Protein AF-A0A1V3XFV1-F1 (afdb_monomer_lite)

Foldseek 3Di:
DFFFFADDKDFLVVLLVLVCPDPVNVVVSVVSVVVSVVVVGGIHTDNDPSVCVVVCPDPVVQQVSVLVSVLVRVLVRVVVVCVVVVHALQQFQEWEWEADRHDDVVDSRVSNCVVSVYDPNHDYHYDYPVDPDPDDPPDDDDRIDTDTDGDDDDD

Sequence (155 aa):
MCGALPPHRYSQNQITDSFVGFPGLKEHEDIVRRLHAAARVNSRQFVLPLEQYPGLTDFGDANEIFIDKAVDLAVEALMGALHEAGLEPQDIDMIVTTTVTGVAVPALDARVAGRLGLRPTYAGCRCSAWGVWPARPEWPGYTTTCAVHPMTSPC

Structure (mmCIF, N/CA/C/O backbone):
data_AF-A0A1V3XFV1-F1
#
_entry.id   AF-A0A1V3XFV1-F1
#
loop_
_atom_site.group_PDB
_atom_site.id
_atom_site.type_symbol
_atom_site.label_atom_id
_atom_site.label_alt_id
_atom_site.label_comp_id
_atom_site.label_asym_id
_atom_site.label_entity_id
_atom_site.label_seq_id
_atom_site.pdbx_PDB_ins_code
_atom_site.Cartn_x
_atom_site.Cartn_y
_atom_site.Cartn_z
_atom_site.occupancy
_atom_site.B_iso_or_equiv
_atom_site.auth_seq_id
_atom_site.auth_comp_id
_atom_site.auth_asym_id
_atom_site.auth_atom_id
_atom_site.pdbx_PDB_model_num
ATOM 1 N N . MET A 1 1 ? -11.488 -13.300 8.426 1.00 52.81 1 MET A N 1
ATOM 2 C CA . MET A 1 1 ? -10.200 -12.579 8.276 1.00 52.81 1 MET A CA 1
ATOM 3 C C . MET A 1 1 ? -10.330 -11.764 7.009 1.00 52.81 1 MET A C 1
ATOM 5 O O . MET A 1 1 ? -10.212 -12.325 5.926 1.00 52.81 1 MET A O 1
ATOM 9 N N . CYS A 1 2 ? -10.632 -10.476 7.158 1.00 69.31 2 CYS A N 1
ATOM 10 C CA . CYS A 1 2 ? -10.856 -9.561 6.047 1.00 69.31 2 CYS A CA 1
ATOM 11 C C . CYS A 1 2 ? -9.567 -8.783 5.740 1.00 69.31 2 CYS A C 1
ATOM 13 O O . CYS A 1 2 ? -8.895 -8.316 6.660 1.00 69.31 2 CYS A O 1
ATOM 15 N N . GLY A 1 3 ? -9.202 -8.668 4.463 1.00 82.19 3 GLY A N 1
ATOM 16 C CA . GLY A 1 3 ? -8.062 -7.875 4.006 1.00 82.19 3 GLY A CA 1
ATOM 17 C C . GLY A 1 3 ? -8.468 -7.013 2.816 1.00 82.19 3 GLY A C 1
ATOM 18 O O . GLY A 1 3 ? -9.109 -7.514 1.895 1.00 82.19 3 GLY A O 1
ATOM 19 N N . ALA A 1 4 ? -8.092 -5.735 2.838 1.00 91.31 4 ALA A N 1
ATOM 20 C CA . ALA A 1 4 ? -8.323 -4.806 1.736 1.00 91.31 4 ALA A CA 1
ATOM 21 C C . ALA A 1 4 ? -7.116 -4.788 0.794 1.00 91.31 4 ALA A C 1
ATOM 23 O O . ALA A 1 4 ? -5.962 -4.818 1.234 1.00 91.31 4 ALA A O 1
ATOM 24 N N . LEU A 1 5 ? -7.380 -4.738 -0.510 1.00 91.06 5 LEU A N 1
ATOM 25 C CA . LEU A 1 5 ? -6.350 -4.640 -1.536 1.00 91.06 5 LEU A CA 1
ATOM 26 C C . LEU A 1 5 ? -6.529 -3.347 -2.336 1.00 91.06 5 LEU A C 1
ATOM 28 O O . LEU A 1 5 ? -7.660 -2.969 -2.631 1.00 91.06 5 LEU A O 1
ATOM 32 N N . PRO A 1 6 ? -5.426 -2.705 -2.752 1.00 91.50 6 PRO A N 1
ATOM 33 C CA . PRO A 1 6 ? -5.491 -1.587 -3.679 1.00 91.50 6 PRO A CA 1
ATOM 34 C C . PRO A 1 6 ? -6.213 -1.947 -4.992 1.00 91.50 6 PRO A C 1
ATOM 36 O O . PRO A 1 6 ? -6.164 -3.107 -5.414 1.00 91.50 6 PRO A O 1
ATOM 39 N N . PRO A 1 7 ? -6.824 -0.968 -5.680 1.00 91.88 7 PRO A N 1
ATOM 40 C CA . PRO A 1 7 ? -7.686 -1.235 -6.832 1.00 91.88 7 PRO A CA 1
ATOM 41 C C . PRO A 1 7 ? -6.926 -1.561 -8.129 1.00 91.88 7 PRO A C 1
ATOM 43 O O . PRO A 1 7 ? -7.495 -2.178 -9.032 1.00 91.88 7 PRO A O 1
ATOM 46 N N . HIS A 1 8 ? -5.661 -1.145 -8.267 1.00 94.88 8 HIS A N 1
ATOM 47 C CA . HIS A 1 8 ? -4.934 -1.275 -9.531 1.00 94.88 8 HIS A CA 1
ATOM 48 C C . HIS A 1 8 ? -4.183 -2.605 -9.628 1.00 94.88 8 HIS A C 1
ATOM 50 O O . HIS A 1 8 ? -3.061 -2.749 -9.134 1.00 94.88 8 HIS A O 1
ATOM 56 N N . ARG A 1 9 ? -4.795 -3.572 -10.319 1.00 96.06 9 ARG A N 1
ATOM 57 C CA . ARG A 1 9 ? -4.209 -4.894 -10.564 1.00 96.06 9 ARG A CA 1
ATOM 58 C C . ARG A 1 9 ? -3.477 -4.948 -11.896 1.00 96.06 9 ARG A C 1
ATOM 60 O O . ARG A 1 9 ? -4.093 -4.798 -12.948 1.00 96.06 9 ARG A O 1
ATOM 67 N N . TYR A 1 10 ? -2.201 -5.316 -11.858 1.00 96.31 10 TYR A N 1
ATOM 68 C CA . TYR A 1 10 ? -1.388 -5.531 -13.057 1.00 96.31 10 TYR A CA 1
ATOM 69 C C . TYR A 1 10 ? -0.790 -6.934 -13.067 1.00 96.31 10 TYR A C 1
ATOM 71 O O . TYR A 1 10 ? -0.446 -7.490 -12.019 1.00 96.31 10 TYR A O 1
ATOM 79 N N . SER A 1 11 ? -0.657 -7.524 -14.256 1.00 96.50 11 SER A N 1
ATOM 80 C CA . SER A 1 11 ? 0.088 -8.774 -14.422 1.00 96.50 11 SER A CA 1
ATOM 81 C C . SER A 1 11 ? 1.583 -8.548 -14.199 1.00 96.50 11 SER A C 1
ATOM 83 O O . SER A 1 11 ? 2.106 -7.458 -14.431 1.00 96.50 11 SER A O 1
ATOM 85 N N . GLN A 1 12 ? 2.299 -9.593 -13.786 1.00 96.25 12 GLN A N 1
ATOM 86 C CA . GLN A 1 12 ? 3.749 -9.513 -13.599 1.00 96.25 12 GLN A CA 1
ATOM 87 C C . GLN A 1 12 ? 4.481 -9.106 -14.886 1.00 96.25 12 GLN A C 1
ATOM 89 O O . GLN A 1 12 ? 5.473 -8.386 -14.802 1.00 96.25 12 GLN A O 1
ATOM 94 N N . ASN A 1 13 ? 3.972 -9.483 -16.064 1.00 94.19 13 ASN A N 1
ATOM 95 C CA . ASN A 1 13 ? 4.536 -9.069 -17.352 1.00 94.19 13 ASN A CA 1
ATOM 96 C C . ASN A 1 13 ? 4.397 -7.557 -17.569 1.00 94.19 13 ASN A C 1
ATOM 98 O O . ASN A 1 13 ? 5.408 -6.901 -17.783 1.00 94.19 13 ASN A O 1
ATOM 102 N N . GLN A 1 14 ? 3.197 -6.994 -17.381 1.00 94.75 14 GLN A N 1
ATOM 103 C CA . GLN A 1 14 ? 2.968 -5.543 -17.496 1.00 94.75 14 GLN A CA 1
ATOM 104 C C . GLN A 1 14 ? 3.867 -4.737 -16.550 1.00 94.75 14 GLN A C 1
ATOM 106 O O . GLN A 1 14 ? 4.451 -3.731 -16.943 1.00 94.75 14 GLN A O 1
ATOM 111 N N . ILE A 1 15 ? 4.017 -5.209 -15.309 1.00 94.69 15 ILE A N 1
ATOM 112 C CA . ILE A 1 15 ? 4.906 -4.581 -14.325 1.00 94.69 15 ILE A CA 1
ATOM 113 C C . ILE A 1 15 ? 6.355 -4.643 -14.812 1.00 94.69 15 ILE A C 1
ATOM 115 O O . ILE A 1 15 ? 7.070 -3.652 -14.738 1.00 94.69 15 ILE A O 1
ATOM 119 N N . THR A 1 16 ? 6.790 -5.800 -15.317 1.00 94.69 16 THR A N 1
ATOM 120 C CA . THR A 1 16 ? 8.157 -5.990 -15.815 1.00 94.69 16 THR A CA 1
ATOM 121 C C . THR A 1 16 ? 8.453 -5.071 -16.989 1.00 94.69 16 THR A C 1
ATOM 123 O O . THR A 1 16 ? 9.496 -4.432 -16.982 1.00 94.69 16 THR A O 1
ATOM 126 N N . ASP A 1 17 ? 7.529 -4.957 -17.942 1.00 93.56 17 ASP A N 1
ATOM 127 C CA . ASP A 1 17 ? 7.680 -4.097 -19.117 1.00 93.56 17 ASP A CA 1
ATOM 128 C C . ASP A 1 17 ? 7.817 -2.622 -18.724 1.00 93.56 17 ASP A C 1
ATOM 130 O O . ASP A 1 17 ? 8.692 -1.923 -19.232 1.00 93.56 17 ASP A O 1
ATOM 134 N N . SER A 1 18 ? 7.027 -2.162 -17.751 1.00 91.56 18 SER A N 1
ATOM 135 C CA . SER A 1 18 ? 7.197 -0.816 -17.198 1.00 91.56 18 SER A CA 1
ATOM 136 C C . SER A 1 18 ? 8.526 -0.657 -16.453 1.00 91.56 18 SER A C 1
ATOM 138 O O . SER A 1 18 ? 9.141 0.404 -16.527 1.00 91.56 18 SER A O 1
ATOM 140 N N . PHE A 1 19 ? 8.972 -1.684 -15.727 1.00 90.00 19 PHE A N 1
ATOM 141 C CA . PHE A 1 19 ? 10.155 -1.621 -14.868 1.00 90.00 19 PHE A CA 1
ATOM 142 C C . PHE A 1 19 ? 11.467 -1.603 -15.667 1.00 90.00 19 PHE A C 1
ATOM 144 O O . PHE A 1 19 ? 12.385 -0.862 -15.330 1.00 90.00 19 PHE A O 1
ATOM 151 N N . VAL A 1 20 ? 11.554 -2.357 -16.765 1.00 92.19 20 VAL A N 1
ATOM 152 C CA . VAL A 1 20 ? 12.742 -2.357 -17.645 1.00 92.19 20 VAL A CA 1
ATOM 153 C C . VAL A 1 20 ? 12.873 -1.068 -18.460 1.00 92.19 20 VAL A C 1
ATOM 155 O O . VAL A 1 20 ? 13.957 -0.746 -18.938 1.00 92.19 20 VAL A O 1
ATOM 158 N N . GLY A 1 21 ? 11.789 -0.293 -18.576 1.00 86.31 21 GLY A N 1
ATOM 159 C CA . GLY A 1 21 ? 11.801 1.040 -19.178 1.00 86.31 21 GLY A CA 1
ATOM 160 C C . GLY A 1 21 ? 12.554 2.094 -18.357 1.00 86.31 21 GLY A C 1
ATOM 161 O O . GLY A 1 21 ? 12.869 3.159 -18.890 1.00 86.31 21 GLY A O 1
ATOM 162 N N . PHE A 1 22 ? 12.878 1.822 -17.087 1.00 85.69 22 PHE A N 1
ATOM 163 C CA . PHE A 1 22 ? 13.643 2.752 -16.260 1.00 85.69 22 PHE A CA 1
ATOM 164 C C . PHE A 1 22 ? 15.105 2.841 -16.735 1.00 85.69 22 PHE A C 1
ATOM 166 O O . PHE A 1 22 ? 15.735 1.802 -16.956 1.00 85.69 22 PHE A O 1
ATOM 173 N N . PRO A 1 23 ? 15.692 4.054 -16.835 1.00 81.38 23 PRO A N 1
ATOM 174 C CA . PRO A 1 23 ? 17.032 4.248 -17.396 1.00 81.38 23 PRO A CA 1
ATOM 175 C C . PRO A 1 23 ? 18.120 3.352 -16.785 1.00 81.38 23 PRO A C 1
ATOM 177 O O . PRO A 1 23 ? 18.948 2.827 -17.518 1.00 81.38 23 PRO A O 1
ATOM 180 N N . GLY A 1 24 ? 18.085 3.120 -15.467 1.00 83.38 24 GLY A N 1
ATOM 181 C CA . GLY A 1 24 ? 19.068 2.283 -14.762 1.00 83.38 24 GLY A CA 1
ATOM 182 C C . GLY A 1 24 ? 18.842 0.769 -14.861 1.00 83.38 24 GLY A C 1
ATOM 183 O O . GLY A 1 24 ? 19.650 0.002 -14.350 1.00 83.38 24 GLY A O 1
ATOM 184 N N . LEU A 1 25 ? 17.744 0.324 -15.474 1.00 87.06 25 LEU A N 1
ATOM 185 C CA . LEU A 1 25 ? 17.371 -1.093 -15.564 1.00 87.06 25 LEU A CA 1
ATOM 186 C C . LEU A 1 25 ? 17.344 -1.620 -16.995 1.00 87.06 25 LEU A C 1
ATOM 188 O O . LEU A 1 25 ? 17.354 -2.834 -17.192 1.00 87.06 25 LEU A O 1
ATOM 192 N N . LYS A 1 26 ? 17.357 -0.726 -17.986 1.00 87.00 26 LYS A N 1
ATOM 193 C CA . LYS A 1 26 ? 17.305 -1.084 -19.403 1.00 87.00 26 LYS A CA 1
ATOM 194 C C . LYS A 1 26 ? 18.458 -1.998 -19.825 1.00 87.00 26 LYS A C 1
ATOM 196 O O . LYS A 1 26 ? 18.249 -2.962 -20.549 1.00 87.00 26 LYS A O 1
ATOM 201 N N . GLU A 1 27 ? 19.664 -1.745 -19.322 1.00 91.19 27 GLU A N 1
ATOM 202 C CA . GLU A 1 27 ? 20.850 -2.578 -19.592 1.00 91.19 27 GLU A CA 1
ATOM 203 C C . GLU A 1 27 ? 20.800 -3.950 -18.893 1.00 91.19 27 GLU A C 1
ATOM 205 O O . GLU A 1 27 ? 21.606 -4.836 -19.175 1.00 91.19 27 GLU A O 1
ATOM 210 N N . HIS A 1 28 ? 19.850 -4.143 -17.976 1.00 93.12 28 HIS A N 1
ATOM 211 C CA . HIS A 1 28 ? 19.692 -5.345 -17.160 1.00 93.12 28 HIS A CA 1
ATOM 212 C C . HIS A 1 28 ? 18.364 -6.068 -17.424 1.00 93.12 28 HIS A C 1
ATOM 214 O O . HIS A 1 28 ? 17.949 -6.906 -16.619 1.00 93.12 28 HIS A O 1
ATOM 220 N N . GLU A 1 29 ? 17.704 -5.771 -18.548 1.00 94.50 29 GLU A N 1
ATOM 221 C CA . GLU A 1 29 ? 16.376 -6.285 -18.894 1.00 94.50 29 GLU A CA 1
ATOM 222 C C . GLU A 1 29 ? 16.272 -7.813 -18.756 1.00 94.50 29 GLU A C 1
ATOM 224 O O . GLU A 1 29 ? 15.380 -8.303 -18.059 1.00 94.50 29 GLU A O 1
ATOM 229 N N . ASP A 1 30 ? 17.208 -8.571 -19.334 1.00 94.62 30 ASP A N 1
ATOM 230 C CA . ASP A 1 30 ? 17.195 -10.041 -19.283 1.00 94.62 30 ASP A CA 1
ATOM 231 C C . ASP A 1 30 ? 17.231 -10.580 -17.844 1.00 94.62 30 ASP A C 1
ATOM 233 O O . ASP A 1 30 ? 16.529 -11.538 -17.497 1.00 94.62 30 ASP A O 1
ATOM 237 N N . ILE A 1 31 ? 18.025 -9.941 -16.978 1.00 95.06 31 ILE A N 1
ATOM 238 C CA . ILE A 1 31 ? 18.159 -10.318 -15.566 1.00 95.06 31 ILE A CA 1
ATOM 239 C C . ILE A 1 31 ? 16.856 -10.017 -14.824 1.00 95.06 31 ILE A C 1
ATOM 241 O O . ILE A 1 31 ? 16.348 -10.878 -14.101 1.00 95.06 31 ILE A O 1
ATOM 245 N N . VAL A 1 32 ? 16.286 -8.826 -15.030 1.00 94.69 32 VAL A N 1
ATOM 246 C CA . VAL A 1 32 ? 15.022 -8.406 -14.409 1.00 94.69 32 VAL A CA 1
ATOM 247 C C . VAL A 1 32 ? 13.885 -9.340 -14.820 1.00 94.69 32 VAL A C 1
ATOM 249 O O . VAL A 1 32 ? 13.151 -9.835 -13.961 1.00 94.69 32 VAL A O 1
ATOM 252 N N . ARG A 1 33 ? 13.764 -9.648 -16.115 1.00 94.81 33 ARG A N 1
ATOM 253 C CA . ARG A 1 33 ? 12.741 -10.564 -16.637 1.00 94.81 33 ARG A CA 1
ATOM 254 C C . ARG A 1 33 ? 12.875 -11.957 -16.038 1.00 94.81 33 ARG A C 1
ATOM 256 O O . ARG A 1 33 ? 11.881 -12.523 -15.581 1.00 94.81 33 ARG A O 1
ATOM 263 N N . ARG A 1 34 ? 14.097 -12.496 -15.968 1.00 95.00 34 ARG A N 1
ATOM 264 C CA . ARG A 1 34 ? 14.353 -13.801 -15.346 1.00 95.00 34 ARG A CA 1
ATOM 265 C C . ARG A 1 34 ? 13.994 -13.804 -13.860 1.00 95.00 34 ARG A C 1
ATOM 267 O O . ARG A 1 34 ? 13.372 -14.760 -13.399 1.00 95.00 34 ARG A O 1
ATOM 274 N N . LEU A 1 35 ? 14.352 -12.753 -13.121 1.00 94.75 35 LEU A N 1
ATOM 275 C CA . LEU A 1 35 ? 14.018 -12.611 -11.702 1.00 94.75 35 LEU A CA 1
ATOM 276 C C . LEU A 1 35 ? 12.499 -12.562 -11.487 1.00 94.75 35 LEU A C 1
ATOM 278 O O . LEU A 1 35 ? 11.964 -13.287 -10.649 1.00 94.75 35 LEU A O 1
ATOM 282 N N . HIS A 1 36 ? 11.793 -11.749 -12.270 1.00 94.81 36 HIS A N 1
ATOM 283 C CA . HIS A 1 36 ? 10.340 -11.630 -12.190 1.00 94.81 36 HIS A CA 1
ATOM 284 C C . HIS A 1 36 ? 9.620 -12.931 -12.564 1.00 94.81 36 HIS A C 1
ATOM 286 O O . HIS A 1 36 ? 8.667 -13.308 -11.881 1.00 94.81 36 HIS A O 1
ATOM 292 N N . ALA A 1 37 ? 10.096 -13.658 -13.579 1.00 93.31 37 ALA A N 1
ATOM 293 C CA . ALA A 1 37 ? 9.557 -14.969 -13.938 1.00 93.31 37 ALA A CA 1
ATOM 294 C C . ALA A 1 37 ? 9.800 -16.013 -12.833 1.00 93.31 37 ALA A C 1
ATOM 296 O O . ALA A 1 37 ? 8.905 -16.789 -12.488 1.00 93.31 37 ALA A O 1
ATOM 297 N N . ALA A 1 38 ? 10.992 -16.009 -12.228 1.00 95.81 38 ALA A N 1
ATOM 298 C CA . ALA A 1 38 ? 11.347 -16.929 -11.151 1.00 95.81 38 ALA A CA 1
ATOM 299 C C . ALA A 1 38 ? 10.526 -16.704 -9.869 1.00 95.81 38 ALA A C 1
ATOM 301 O O . ALA A 1 38 ? 10.293 -17.659 -9.130 1.00 95.81 38 ALA A O 1
ATOM 302 N N . ALA A 1 39 ? 10.039 -15.481 -9.629 1.00 92.75 39 ALA A N 1
ATOM 303 C CA . ALA A 1 39 ? 9.197 -15.156 -8.476 1.00 92.75 39 ALA A CA 1
ATOM 304 C C . ALA A 1 39 ? 7.827 -15.863 -8.488 1.00 92.75 39 ALA A C 1
ATOM 306 O O . ALA A 1 39 ? 7.163 -15.901 -7.455 1.00 92.75 39 ALA A O 1
ATOM 307 N N . ARG A 1 40 ? 7.388 -16.413 -9.635 1.00 92.81 40 ARG A N 1
ATOM 308 C CA . ARG A 1 40 ? 6.088 -17.101 -9.808 1.00 92.81 40 ARG A CA 1
ATOM 309 C C . ARG A 1 40 ? 4.877 -16.277 -9.347 1.00 92.81 40 ARG A C 1
ATOM 311 O O . ARG A 1 40 ? 3.843 -16.823 -8.967 1.00 92.81 40 ARG A O 1
ATOM 318 N N . VAL A 1 41 ? 4.997 -14.953 -9.400 1.00 94.62 41 VAL A N 1
ATOM 319 C CA . VAL A 1 41 ? 3.903 -14.023 -9.118 1.00 94.62 41 VAL A CA 1
ATOM 320 C C . VAL A 1 41 ? 3.137 -13.782 -10.412 1.00 94.62 41 VAL A C 1
ATOM 322 O O . VAL A 1 41 ? 3.726 -13.377 -11.407 1.00 94.62 41 VAL A O 1
ATOM 325 N N . ASN A 1 42 ? 1.822 -14.000 -10.402 1.00 93.19 42 ASN A N 1
ATOM 326 C CA . ASN A 1 42 ? 0.980 -13.751 -11.578 1.00 93.19 42 ASN A CA 1
ATOM 327 C C . ASN A 1 42 ? 0.605 -12.270 -11.719 1.00 93.19 42 ASN A C 1
ATOM 329 O O . ASN A 1 42 ? 0.559 -11.729 -12.823 1.00 93.19 42 ASN A O 1
ATOM 333 N N . SER A 1 43 ? 0.315 -11.609 -10.599 1.00 93.88 43 SER A N 1
ATOM 334 C CA . SER A 1 43 ? -0.158 -10.225 -10.561 1.00 93.88 43 SER A CA 1
ATOM 335 C C . SER A 1 43 ? 0.157 -9.566 -9.230 1.00 93.88 43 SER A C 1
ATOM 337 O O . SER A 1 43 ? 0.194 -10.256 -8.211 1.00 93.88 43 SER A O 1
ATOM 339 N N . ARG A 1 44 ? 0.265 -8.239 -9.223 1.00 95.06 44 ARG A N 1
ATOM 340 C CA . ARG A 1 44 ? 0.381 -7.433 -8.002 1.00 95.06 44 ARG A CA 1
ATOM 341 C C . ARG A 1 44 ? -0.641 -6.300 -8.017 1.00 95.06 44 ARG A C 1
ATOM 343 O O . ARG A 1 44 ? -1.131 -5.926 -9.083 1.00 95.06 44 ARG A O 1
ATOM 350 N N . GLN A 1 45 ? -0.953 -5.803 -6.826 1.00 94.69 45 GLN A N 1
ATOM 351 C CA . GLN A 1 45 ? -1.860 -4.680 -6.607 1.00 94.69 45 GLN A CA 1
ATOM 352 C C . GLN A 1 45 ? -1.056 -3.424 -6.279 1.00 94.69 45 GLN A C 1
ATOM 354 O O . GLN A 1 45 ? -0.077 -3.504 -5.536 1.00 94.69 45 GLN A O 1
ATOM 359 N N . PHE A 1 46 ? -1.479 -2.284 -6.817 1.00 95.06 46 PHE A N 1
ATOM 360 C CA . PHE A 1 46 ? -0.842 -0.984 -6.627 1.00 95.06 46 PHE A CA 1
ATOM 361 C C . PHE A 1 46 ? -1.864 0.060 -6.178 1.00 95.06 46 PHE A C 1
ATOM 363 O O . PHE A 1 46 ? -3.030 0.029 -6.572 1.00 95.06 46 PHE A O 1
ATOM 370 N N . VAL A 1 47 ? -1.413 0.985 -5.330 1.00 94.62 47 VAL A N 1
ATOM 371 C CA . VAL A 1 47 ? -2.237 2.090 -4.806 1.00 94.62 47 VAL A CA 1
ATOM 372 C C . VAL A 1 47 ? -2.418 3.222 -5.809 1.00 94.62 47 VAL A C 1
ATOM 374 O O . VAL A 1 47 ? -3.397 3.954 -5.718 1.00 94.62 47 VAL A O 1
ATOM 377 N N . LEU A 1 48 ? -1.510 3.330 -6.778 1.00 94.75 48 LEU A N 1
ATOM 378 C CA . LEU A 1 48 ? -1.593 4.261 -7.895 1.00 94.75 48 LEU A CA 1
ATOM 379 C C . LEU A 1 48 ? -1.554 3.497 -9.225 1.00 94.75 48 LEU A C 1
ATOM 381 O O . LEU A 1 48 ? -1.062 2.363 -9.268 1.00 94.75 48 LEU A O 1
ATOM 385 N N . PRO A 1 49 ? -2.021 4.113 -10.321 1.00 95.19 49 PRO A N 1
ATOM 386 C CA . PRO A 1 49 ? -1.736 3.632 -11.664 1.00 95.19 49 PRO A CA 1
ATOM 387 C C . PRO A 1 49 ? -0.227 3.498 -11.907 1.00 95.19 49 PRO A C 1
ATOM 389 O O . PRO A 1 49 ? 0.563 4.335 -11.459 1.00 95.19 49 PRO A O 1
ATOM 392 N N . LEU A 1 50 ? 0.176 2.449 -12.628 1.00 92.56 50 LEU A N 1
ATOM 393 C CA . LEU A 1 50 ? 1.581 2.100 -12.865 1.00 92.56 50 LEU A CA 1
ATOM 394 C C . LEU A 1 50 ? 2.374 3.254 -13.507 1.00 92.56 50 LEU A C 1
ATOM 396 O O . LEU A 1 50 ? 3.548 3.457 -13.209 1.00 92.56 50 LEU A O 1
ATOM 400 N N . GLU A 1 51 ? 1.705 4.050 -14.334 1.00 91.38 51 GLU A N 1
ATOM 401 C CA . GLU A 1 51 ? 2.262 5.162 -15.101 1.00 91.38 51 GLU A CA 1
ATOM 402 C C . GLU A 1 51 ? 2.653 6.364 -14.227 1.00 91.38 51 GLU A C 1
ATOM 404 O O . GLU A 1 51 ? 3.417 7.217 -14.672 1.00 91.38 51 GLU A O 1
ATOM 409 N N . GLN A 1 52 ? 2.149 6.445 -12.991 1.00 92.25 52 GLN A N 1
ATOM 410 C CA . GLN A 1 52 ? 2.460 7.541 -12.068 1.00 92.25 52 GLN A CA 1
ATOM 411 C C . GLN A 1 52 ? 3.766 7.310 -11.298 1.00 92.25 52 GLN A C 1
ATOM 413 O O . GLN A 1 52 ? 4.417 8.268 -10.887 1.00 92.25 52 GLN A O 1
ATOM 418 N N . TYR A 1 53 ? 4.188 6.052 -11.134 1.00 91.06 53 TYR A N 1
ATOM 419 C CA . TYR A 1 53 ? 5.376 5.704 -10.350 1.00 91.06 53 TYR A CA 1
ATOM 420 C C . TYR A 1 53 ? 6.692 6.316 -10.857 1.00 91.06 53 TYR A C 1
ATOM 422 O O . TYR A 1 53 ? 7.484 6.730 -10.014 1.00 91.06 53 TYR A O 1
ATOM 430 N N . PRO A 1 54 ? 6.958 6.445 -12.175 1.00 88.81 54 PRO A N 1
ATOM 431 C CA . PRO A 1 54 ? 8.158 7.131 -12.658 1.00 88.81 54 PRO A CA 1
ATOM 432 C C . PRO A 1 54 ? 8.268 8.597 -12.217 1.00 88.81 54 PRO A C 1
ATOM 434 O O . PRO A 1 54 ? 9.372 9.131 -12.171 1.00 88.81 54 PRO A O 1
ATOM 437 N N . GLY A 1 55 ? 7.139 9.247 -11.908 1.00 88.06 55 GLY A N 1
ATOM 438 C CA . GLY A 1 55 ? 7.097 10.629 -11.428 1.00 88.06 55 GLY A CA 1
ATOM 439 C C . GLY A 1 55 ? 7.305 10.780 -9.919 1.00 88.06 55 GLY A C 1
ATOM 440 O O . GLY A 1 55 ? 7.486 11.898 -9.450 1.00 88.06 55 GLY A O 1
ATOM 441 N N . LEU A 1 56 ? 7.304 9.684 -9.153 1.00 90.31 56 LEU A N 1
ATOM 442 C CA . LEU A 1 56 ? 7.522 9.706 -7.705 1.00 90.31 56 LEU A CA 1
ATOM 443 C C . LEU A 1 56 ? 9.016 9.690 -7.387 1.00 90.31 56 LEU A C 1
ATOM 445 O O . LEU A 1 56 ? 9.587 8.664 -7.019 1.00 90.31 56 LEU A O 1
ATOM 449 N N . THR A 1 57 ? 9.657 10.840 -7.560 1.00 88.44 57 THR A N 1
ATOM 450 C CA . THR A 1 57 ? 11.094 11.006 -7.308 1.00 88.44 57 THR A CA 1
ATOM 451 C C . THR A 1 57 ? 11.410 11.562 -5.924 1.00 88.44 57 THR A C 1
ATOM 453 O O . THR A 1 57 ? 12.569 11.528 -5.517 1.00 88.44 57 THR A O 1
ATOM 456 N N . ASP A 1 58 ? 10.406 12.077 -5.211 1.00 92.88 58 ASP A N 1
ATOM 457 C CA . ASP A 1 58 ? 10.559 12.637 -3.872 1.00 92.88 58 ASP A CA 1
ATOM 458 C C . ASP A 1 58 ? 10.008 11.698 -2.792 1.00 92.88 58 ASP A C 1
ATOM 460 O O . ASP A 1 58 ? 8.934 11.103 -2.921 1.00 92.88 58 ASP A O 1
ATOM 464 N N . PHE A 1 59 ? 10.767 11.562 -1.704 1.00 92.12 59 PHE A N 1
ATOM 465 C CA . PHE A 1 59 ? 10.378 10.718 -0.579 1.00 92.12 59 PHE A CA 1
ATOM 466 C C . PHE A 1 59 ? 9.169 11.284 0.173 1.00 92.12 59 PHE A C 1
ATOM 468 O O . PHE A 1 59 ? 8.333 10.506 0.628 1.00 92.12 59 PHE A O 1
ATOM 475 N N . GLY A 1 60 ? 9.078 12.608 0.320 1.00 93.19 60 GLY A N 1
ATOM 476 C CA . GLY A 1 60 ? 7.958 13.277 0.974 1.00 93.19 60 GLY A CA 1
ATOM 477 C C . GLY A 1 60 ? 6.652 12.986 0.248 1.00 93.19 60 GLY A C 1
ATOM 478 O O . GLY A 1 60 ? 5.744 12.424 0.858 1.00 93.19 60 GLY A O 1
ATOM 479 N N . ASP A 1 61 ? 6.615 13.236 -1.061 1.00 93.31 61 ASP A N 1
ATOM 480 C CA . ASP A 1 61 ? 5.447 12.963 -1.911 1.00 93.31 61 ASP A CA 1
ATOM 481 C C . ASP A 1 61 ? 5.022 11.486 -1.838 1.00 93.31 61 ASP A C 1
ATOM 483 O O . ASP A 1 61 ? 3.852 11.156 -1.616 1.00 93.31 61 ASP A O 1
ATOM 487 N N . ALA A 1 62 ? 5.985 10.564 -1.964 1.00 93.19 62 ALA A N 1
ATOM 488 C CA . ALA A 1 62 ? 5.716 9.132 -1.863 1.00 93.19 62 ALA A CA 1
ATOM 489 C C . ALA A 1 62 ? 5.181 8.735 -0.474 1.00 93.19 62 ALA A C 1
ATOM 491 O O . ALA A 1 62 ? 4.291 7.886 -0.366 1.00 93.19 62 ALA A O 1
ATOM 492 N N . ASN A 1 63 ? 5.702 9.348 0.592 1.00 93.81 63 ASN A N 1
ATOM 493 C CA . ASN A 1 63 ? 5.288 9.074 1.962 1.00 93.81 63 ASN A CA 1
ATOM 494 C C . ASN A 1 63 ? 3.901 9.658 2.277 1.00 93.81 63 ASN A C 1
ATOM 496 O O . ASN A 1 63 ? 3.129 9.021 2.991 1.00 93.81 63 ASN A O 1
ATOM 500 N N . GLU A 1 64 ? 3.547 10.821 1.730 1.00 94.44 64 GLU A N 1
ATOM 501 C CA . GLU A 1 64 ? 2.202 11.395 1.851 1.00 94.44 64 GLU A CA 1
ATOM 502 C C . GLU A 1 64 ? 1.153 10.510 1.175 1.00 94.44 64 GLU A C 1
ATOM 504 O O . GLU A 1 64 ? 0.152 10.152 1.802 1.00 94.44 64 GLU A O 1
ATOM 509 N N . ILE A 1 65 ? 1.429 10.065 -0.055 1.00 94.94 65 ILE A N 1
ATOM 510 C CA . ILE A 1 65 ? 0.582 9.104 -0.774 1.00 94.94 65 ILE A CA 1
ATOM 511 C C . ILE A 1 65 ? 0.445 7.808 0.024 1.00 94.94 65 ILE A C 1
ATOM 513 O O . ILE A 1 65 ? -0.658 7.276 0.167 1.00 94.94 65 ILE A O 1
ATOM 517 N N . PHE A 1 66 ? 1.557 7.293 0.556 1.00 93.62 66 PHE A N 1
ATOM 518 C CA . PHE A 1 66 ? 1.540 6.106 1.399 1.00 93.62 66 PHE A CA 1
ATOM 519 C C . PHE A 1 66 ? 0.629 6.298 2.615 1.00 93.62 66 PHE A C 1
ATOM 521 O O . PHE A 1 66 ? -0.212 5.440 2.863 1.00 93.62 66 PHE A O 1
ATOM 528 N N . ILE A 1 67 ? 0.771 7.397 3.361 1.00 93.94 67 ILE A N 1
ATOM 529 C CA . ILE A 1 67 ? -0.032 7.654 4.562 1.00 93.94 67 ILE A CA 1
ATOM 530 C C . ILE A 1 67 ? -1.517 7.702 4.213 1.00 93.94 67 ILE A C 1
ATOM 532 O O . ILE A 1 67 ? -2.313 7.056 4.894 1.00 93.94 67 ILE A O 1
ATOM 536 N N . ASP A 1 68 ? -1.886 8.441 3.168 1.00 94.19 68 ASP A N 1
ATOM 537 C CA . ASP A 1 68 ? -3.278 8.582 2.743 1.00 94.19 68 ASP A CA 1
ATOM 538 C C . ASP A 1 68 ? -3.884 7.220 2.372 1.00 94.19 68 ASP A C 1
ATOM 540 O O . ASP A 1 68 ? -4.863 6.770 2.973 1.00 94.19 68 ASP A O 1
ATOM 544 N N . LYS A 1 69 ? -3.225 6.495 1.462 1.00 94.81 69 LYS A N 1
ATOM 545 C CA . LYS A 1 69 ? -3.732 5.219 0.940 1.00 94.81 69 LYS A CA 1
ATOM 546 C C . LYS A 1 69 ? -3.662 4.081 1.953 1.00 94.81 69 LYS A C 1
ATOM 548 O O . LYS A 1 69 ? -4.529 3.210 1.947 1.00 94.81 69 LYS A O 1
ATOM 553 N N . ALA A 1 70 ? -2.673 4.079 2.846 1.00 93.06 70 ALA A N 1
ATOM 554 C CA . ALA A 1 70 ? -2.593 3.096 3.921 1.00 93.06 70 ALA A CA 1
ATOM 555 C C . ALA A 1 70 ? -3.733 3.270 4.929 1.00 93.06 70 ALA A C 1
ATOM 557 O O . ALA A 1 70 ? -4.271 2.273 5.403 1.00 93.06 70 ALA A O 1
ATOM 558 N N . VAL A 1 71 ? -4.122 4.511 5.245 1.00 93.75 71 VAL A N 1
ATOM 559 C CA . VAL A 1 71 ? -5.261 4.771 6.136 1.00 93.75 71 VAL A CA 1
ATOM 560 C C . VAL A 1 71 ? -6.572 4.343 5.479 1.00 93.75 71 VAL A C 1
ATOM 562 O O . VAL A 1 71 ? -7.374 3.697 6.149 1.00 93.75 71 VAL A O 1
ATOM 565 N N . ASP A 1 72 ? -6.773 4.640 4.191 1.00 93.69 72 ASP A N 1
ATOM 566 C CA . ASP A 1 72 ? -7.960 4.200 3.439 1.00 93.69 72 ASP A CA 1
ATOM 567 C C . ASP A 1 72 ? -8.128 2.670 3.507 1.00 93.69 72 ASP A C 1
ATOM 569 O O . ASP A 1 72 ? -9.161 2.167 3.953 1.00 93.69 72 ASP A O 1
ATOM 573 N N . LEU A 1 73 ? -7.076 1.928 3.142 1.00 93.75 73 LEU A N 1
ATOM 574 C CA . LEU A 1 73 ? -7.090 0.462 3.128 1.00 93.75 73 LEU A CA 1
ATOM 575 C C . LEU A 1 73 ? -7.218 -0.139 4.532 1.00 93.75 73 LEU A C 1
ATOM 577 O O . LEU A 1 73 ? -7.890 -1.153 4.712 1.00 93.75 73 LEU A O 1
ATOM 581 N N . ALA A 1 74 ? -6.585 0.471 5.536 1.00 91.75 74 ALA A N 1
ATOM 582 C CA . ALA A 1 74 ? -6.693 0.009 6.915 1.00 91.75 74 ALA A CA 1
ATOM 583 C C . ALA A 1 74 ? -8.120 0.170 7.453 1.00 91.75 74 ALA A C 1
ATOM 585 O O . ALA A 1 74 ? -8.618 -0.740 8.112 1.00 91.75 74 ALA A O 1
ATOM 586 N N . VAL A 1 75 ? -8.789 1.288 7.150 1.00 92.62 75 VAL A N 1
ATOM 587 C CA . VAL A 1 75 ? -10.198 1.503 7.511 1.00 92.62 75 VAL A CA 1
ATOM 588 C C . VAL A 1 75 ? -11.090 0.470 6.827 1.00 92.62 75 VAL A C 1
ATOM 590 O O . VAL A 1 75 ? -11.914 -0.141 7.500 1.00 92.62 75 VAL A O 1
ATOM 593 N N . GLU A 1 76 ? -10.908 0.227 5.529 1.00 92.62 76 GLU A N 1
ATOM 594 C CA . GLU A 1 76 ? -11.692 -0.771 4.789 1.00 92.62 76 GLU A CA 1
ATOM 595 C C . GLU A 1 76 ? -11.523 -2.181 5.376 1.00 92.62 76 GLU A C 1
ATOM 597 O O . GLU A 1 76 ? -12.510 -2.847 5.696 1.00 92.62 76 GLU A O 1
ATOM 602 N N . ALA A 1 77 ? -10.276 -2.614 5.586 1.00 91.75 77 ALA A N 1
ATOM 603 C CA . ALA A 1 77 ? -9.980 -3.925 6.154 1.00 91.75 77 ALA A CA 1
ATOM 604 C C . ALA A 1 77 ? -10.546 -4.075 7.574 1.00 91.75 77 ALA A C 1
ATOM 606 O O . ALA A 1 77 ? -11.111 -5.117 7.911 1.00 91.75 77 ALA A O 1
ATOM 607 N N . LEU A 1 78 ? -10.421 -3.030 8.400 1.00 90.88 78 LEU A N 1
ATOM 608 C CA . LEU A 1 78 ? -10.915 -3.032 9.773 1.00 90.88 78 LEU A CA 1
ATOM 609 C C . LEU A 1 78 ? -12.444 -3.070 9.823 1.00 90.88 78 LEU A C 1
ATOM 611 O O . LEU A 1 78 ? -13.000 -3.879 10.558 1.00 90.88 78 LEU A O 1
ATOM 615 N N . MET A 1 79 ? -13.129 -2.266 9.009 1.00 91.19 79 MET A N 1
ATOM 616 C CA . MET A 1 79 ? -14.592 -2.293 8.920 1.00 91.19 79 MET A CA 1
ATOM 617 C C . MET A 1 79 ? -15.106 -3.651 8.439 1.00 91.19 79 MET A C 1
ATOM 619 O O . MET A 1 79 ? -16.069 -4.171 8.999 1.00 91.19 79 MET A O 1
ATOM 623 N N . GLY A 1 80 ? -14.441 -4.262 7.454 1.00 90.25 80 GLY A N 1
ATOM 624 C CA . GLY A 1 80 ? -14.766 -5.615 7.009 1.00 90.25 80 GLY A CA 1
ATOM 625 C C . GLY A 1 80 ? -14.578 -6.658 8.115 1.00 90.25 80 GLY A C 1
ATOM 626 O O . GLY A 1 80 ? -15.443 -7.508 8.317 1.00 90.25 80 GLY A O 1
ATOM 627 N N . ALA A 1 81 ? -13.489 -6.564 8.883 1.00 90.31 81 ALA A N 1
ATOM 628 C CA . ALA A 1 81 ? -13.224 -7.463 10.004 1.00 90.31 81 ALA A CA 1
ATOM 629 C C . ALA A 1 81 ? -14.228 -7.292 11.158 1.00 90.31 81 ALA A C 1
ATOM 631 O O . ALA A 1 81 ? -14.684 -8.288 11.717 1.00 90.31 81 ALA A O 1
ATOM 632 N N . LEU A 1 82 ? -14.599 -6.054 11.494 1.00 90.56 82 LEU A N 1
ATOM 633 C CA . LEU A 1 82 ? -15.621 -5.757 12.501 1.00 90.56 82 LEU A CA 1
ATOM 634 C C . LEU A 1 82 ? -16.987 -6.299 12.092 1.00 90.56 82 LEU A C 1
ATOM 636 O O . LEU A 1 82 ? -17.653 -6.952 12.891 1.00 90.56 82 LEU A O 1
ATOM 640 N N . HIS A 1 83 ? -17.369 -6.091 10.832 1.00 90.56 83 HIS A N 1
ATOM 641 C CA . HIS A 1 83 ? -18.618 -6.610 10.292 1.00 90.56 83 HIS A CA 1
ATOM 642 C C . HIS A 1 83 ? -18.668 -8.146 10.337 1.00 90.56 83 HIS A C 1
ATOM 644 O O . HIS A 1 83 ? -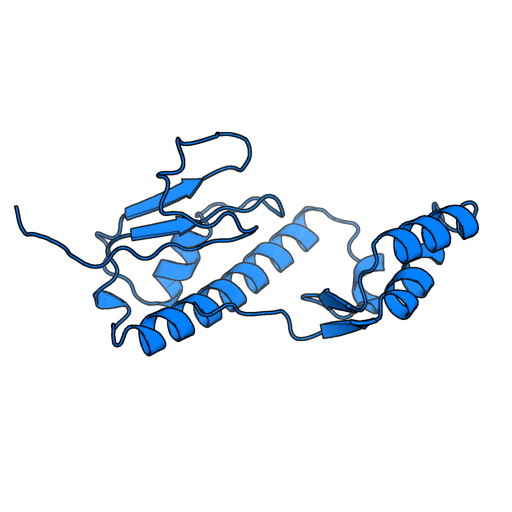19.670 -8.707 10.770 1.00 90.56 83 HIS A O 1
ATOM 650 N N . GLU A 1 84 ? -17.580 -8.835 9.968 1.00 89.69 84 GLU A N 1
ATOM 651 C CA . GLU A 1 84 ? -17.473 -10.298 10.115 1.00 89.69 84 GLU A CA 1
ATOM 652 C C . GLU A 1 84 ? -17.585 -10.758 11.578 1.00 89.69 84 GLU A C 1
ATOM 654 O O . GLU A 1 84 ? -18.109 -11.840 11.844 1.00 89.69 84 GLU A O 1
ATOM 659 N N . ALA A 1 85 ? -17.095 -9.951 12.522 1.00 88.88 85 ALA A N 1
ATOM 660 C CA . ALA A 1 85 ? -17.142 -10.237 13.952 1.00 88.88 85 ALA A CA 1
ATOM 661 C C . ALA A 1 85 ? -18.461 -9.817 14.630 1.00 88.88 85 ALA A C 1
ATOM 663 O O . ALA A 1 85 ? -18.679 -10.174 15.786 1.00 88.88 85 ALA A O 1
ATOM 664 N N . GLY A 1 86 ? -19.331 -9.070 13.940 1.00 91.19 86 GLY A N 1
ATOM 665 C CA . GLY A 1 86 ? -20.537 -8.483 14.527 1.00 91.19 86 GLY A CA 1
ATOM 666 C C . GLY A 1 86 ? -20.246 -7.422 15.596 1.00 91.19 86 GLY A C 1
ATOM 667 O O . GLY A 1 86 ? -21.030 -7.283 16.530 1.00 91.19 86 GLY A O 1
ATOM 668 N N . LEU A 1 87 ? -19.114 -6.723 15.482 1.00 90.25 87 LEU A N 1
ATOM 669 C CA . LEU A 1 87 ? -18.674 -5.679 16.409 1.00 90.25 87 LEU A CA 1
ATOM 670 C C . LEU A 1 87 ? -18.841 -4.292 15.788 1.00 90.25 87 LEU A C 1
ATOM 672 O O . LEU A 1 87 ? -18.744 -4.128 14.569 1.00 90.25 87 LEU A O 1
ATOM 676 N N . GLU A 1 88 ? -19.026 -3.282 16.629 1.00 88.31 88 GLU A N 1
ATOM 677 C CA . GLU A 1 88 ? -18.984 -1.883 16.218 1.00 88.31 88 GLU A CA 1
ATOM 678 C C . GLU A 1 88 ? -17.593 -1.283 16.494 1.00 88.31 88 GLU A C 1
ATOM 680 O O . GLU A 1 88 ? -16.853 -1.778 17.348 1.00 88.31 88 GLU A O 1
ATOM 685 N N . PRO A 1 89 ? -17.185 -0.197 15.807 1.00 85.94 89 PRO A N 1
ATOM 686 C CA . PRO A 1 89 ? -15.902 0.451 16.080 1.00 85.94 89 PRO A CA 1
ATOM 687 C C . PRO A 1 89 ? -15.707 0.816 17.558 1.00 85.94 89 PRO A C 1
ATOM 689 O O . PRO A 1 89 ? -14.596 0.744 18.072 1.00 85.94 89 PRO A O 1
ATOM 692 N N . GLN A 1 90 ? -16.780 1.165 18.271 1.00 85.44 90 GLN A N 1
ATOM 693 C CA . GLN A 1 90 ? -16.741 1.534 19.687 1.00 85.44 90 GLN A CA 1
ATOM 694 C C . GLN A 1 90 ? -16.310 0.379 20.605 1.00 85.44 90 GLN A C 1
ATOM 696 O O . GLN A 1 90 ? -15.837 0.646 21.716 1.00 85.44 90 GLN A O 1
ATOM 701 N N . ASP A 1 91 ? -16.417 -0.865 20.136 1.00 85.75 91 ASP A N 1
ATOM 702 C CA . ASP A 1 91 ? -15.999 -2.074 20.849 1.00 85.75 91 ASP A CA 1
ATOM 703 C C . ASP A 1 91 ? -14.485 -2.337 20.749 1.00 85.75 91 ASP A C 1
ATOM 705 O O . ASP A 1 91 ? -13.979 -3.280 21.356 1.00 85.75 91 ASP A O 1
ATOM 709 N N . ILE A 1 92 ? -13.745 -1.515 19.992 1.00 84.00 92 ILE A N 1
ATOM 710 C CA . ILE A 1 92 ? -12.288 -1.610 19.866 1.00 84.00 92 ILE A CA 1
ATOM 711 C C . ILE A 1 92 ? -11.601 -0.837 20.995 1.00 84.00 92 ILE A C 1
ATOM 713 O O . ILE A 1 92 ? -11.726 0.386 21.093 1.00 84.00 92 ILE A O 1
ATOM 717 N N . ASP A 1 93 ? -10.761 -1.535 21.759 1.00 81.56 93 ASP A N 1
ATOM 718 C CA . ASP A 1 93 ? -9.916 -0.924 22.794 1.00 81.56 93 ASP A CA 1
ATOM 719 C C . ASP A 1 93 ? -8.492 -0.606 22.307 1.00 81.56 93 ASP A C 1
ATOM 721 O O . ASP A 1 93 ? -7.828 0.289 22.838 1.00 81.56 93 ASP A O 1
ATOM 725 N N . MET A 1 94 ? -8.001 -1.335 21.298 1.00 81.25 94 MET A N 1
ATOM 726 C CA . MET A 1 94 ? -6.621 -1.229 20.825 1.00 81.25 94 MET A CA 1
ATOM 727 C C . MET A 1 94 ? -6.502 -1.448 19.316 1.00 81.25 94 MET A C 1
ATOM 729 O O . MET A 1 94 ? -7.076 -2.390 18.770 1.00 81.25 94 MET A O 1
ATOM 733 N N . ILE A 1 95 ? -5.681 -0.619 18.663 1.00 84.25 95 ILE A N 1
ATOM 734 C CA . ILE A 1 95 ? -5.201 -0.856 17.296 1.00 84.25 95 ILE A CA 1
ATOM 735 C C . ILE A 1 95 ? -3.680 -0.996 17.334 1.00 84.25 95 ILE A C 1
ATOM 737 O O . ILE A 1 95 ? -2.964 -0.107 17.800 1.00 84.25 95 ILE A O 1
ATOM 741 N N . VAL A 1 96 ? -3.183 -2.101 16.782 1.00 82.50 96 VAL A N 1
ATOM 742 C CA . VAL A 1 96 ? -1.754 -2.314 16.533 1.00 82.50 96 VAL A CA 1
ATOM 743 C C . VAL A 1 96 ? -1.494 -2.178 15.041 1.00 82.50 96 VAL A C 1
ATOM 745 O O . VAL A 1 96 ? -2.148 -2.848 14.249 1.00 82.50 96 VAL A O 1
ATOM 748 N N . THR A 1 97 ? -0.532 -1.341 14.646 1.00 82.75 97 THR A N 1
ATOM 749 C CA . THR A 1 97 ? -0.102 -1.243 13.240 1.00 82.75 97 THR A CA 1
ATOM 750 C C . THR A 1 97 ? 1.364 -1.612 13.071 1.00 82.75 97 THR A C 1
ATOM 752 O O . THR A 1 97 ? 2.217 -1.269 13.894 1.00 82.75 97 THR A O 1
ATOM 755 N N . THR A 1 98 ? 1.672 -2.282 11.959 1.00 84.62 98 THR A N 1
ATOM 756 C CA . THR A 1 98 ? 3.043 -2.556 11.520 1.00 84.62 98 THR A CA 1
ATOM 757 C C . THR A 1 98 ? 3.196 -2.241 10.036 1.00 84.62 98 THR A C 1
ATOM 759 O O . THR A 1 98 ? 2.328 -2.569 9.231 1.00 84.62 98 THR A O 1
ATOM 762 N N . THR A 1 99 ? 4.271 -1.544 9.674 1.00 85.06 99 THR A N 1
ATOM 763 C CA . THR A 1 99 ? 4.584 -1.185 8.286 1.00 85.06 99 THR A CA 1
ATOM 764 C C . THR A 1 99 ? 6.081 -0.917 8.130 1.00 85.06 99 THR A C 1
ATOM 766 O O . THR A 1 99 ? 6.739 -0.455 9.066 1.00 85.06 99 THR A O 1
ATOM 769 N N . VAL A 1 100 ? 6.606 -1.205 6.938 1.00 85.19 100 VAL A N 1
ATOM 770 C CA . VAL A 1 100 ? 7.977 -0.876 6.498 1.00 85.19 100 VAL A CA 1
ATOM 771 C C . VAL A 1 100 ? 8.001 0.153 5.370 1.00 85.19 100 VAL A C 1
ATOM 773 O O . VAL A 1 100 ? 9.071 0.538 4.913 1.00 85.19 100 VAL A O 1
ATOM 776 N N . THR A 1 101 ? 6.829 0.566 4.890 1.00 84.38 101 THR A N 1
ATOM 777 C CA . THR A 1 101 ? 6.683 1.305 3.631 1.00 84.38 101 THR A CA 1
ATOM 778 C C . THR A 1 101 ? 6.870 2.808 3.807 1.00 84.38 101 THR A C 1
ATOM 780 O O . THR A 1 101 ? 7.317 3.471 2.878 1.00 84.38 101 THR A O 1
ATOM 783 N N . GLY A 1 102 ? 6.572 3.348 4.989 1.00 83.62 102 GLY A N 1
ATOM 784 C CA . GLY A 1 102 ? 6.727 4.772 5.259 1.00 83.62 102 GLY A CA 1
ATOM 785 C C . GLY A 1 102 ? 6.673 5.125 6.740 1.00 83.62 102 GLY A C 1
ATOM 786 O O . GLY A 1 102 ? 6.500 4.270 7.615 1.00 83.62 102 GLY A O 1
ATOM 787 N N . VAL A 1 103 ? 6.835 6.417 7.016 1.00 86.00 103 VAL A N 1
ATOM 788 C CA . VAL A 1 103 ? 6.946 6.982 8.364 1.00 86.00 103 VAL A CA 1
ATOM 789 C 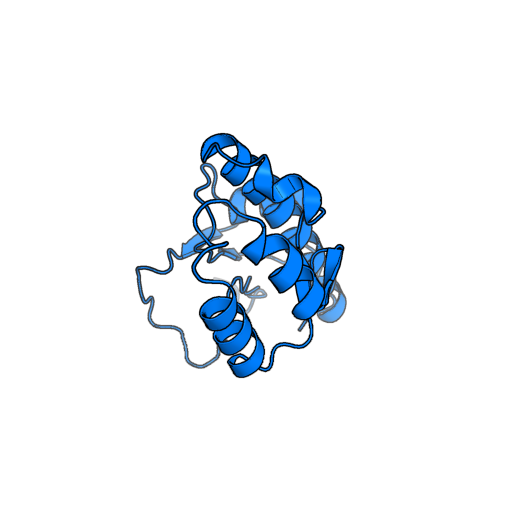C . VAL A 1 103 ? 5.845 8.010 8.561 1.00 86.00 103 VAL A C 1
ATOM 791 O O . VAL A 1 103 ? 5.719 8.957 7.794 1.00 86.00 103 VAL A O 1
ATOM 794 N N . ALA A 1 104 ? 5.058 7.849 9.623 1.00 87.12 104 ALA A N 1
ATOM 795 C CA . ALA A 1 104 ? 3.964 8.762 9.927 1.00 87.12 104 ALA A CA 1
ATOM 796 C C . ALA A 1 104 ? 4.060 9.278 11.366 1.00 87.12 104 ALA A C 1
ATOM 798 O O . ALA A 1 104 ? 4.229 8.490 12.304 1.00 87.12 104 ALA A O 1
ATOM 799 N N . VAL A 1 105 ? 3.880 10.591 11.529 1.00 83.62 105 VAL A N 1
ATOM 800 C CA . VAL A 1 105 ? 3.575 11.247 12.811 1.00 83.62 105 VAL A CA 1
ATOM 801 C C . VAL A 1 105 ? 2.340 12.134 12.585 1.00 83.62 105 VAL A C 1
ATOM 803 O O . VAL A 1 105 ? 2.367 12.926 11.643 1.00 83.62 105 VAL A O 1
ATOM 806 N N . PRO A 1 106 ? 1.207 11.983 13.311 1.00 85.94 106 PRO A N 1
ATOM 807 C CA . PRO A 1 106 ? 0.828 10.918 14.264 1.00 85.94 106 PRO A CA 1
ATOM 808 C C . PRO A 1 106 ? 1.021 9.486 13.736 1.00 85.94 106 PRO A C 1
ATOM 810 O O . PRO A 1 106 ? 1.474 9.299 12.617 1.00 85.94 106 PRO A O 1
ATOM 813 N N . ALA A 1 107 ? 0.722 8.436 14.489 1.00 87.81 107 ALA A N 1
ATOM 814 C CA . ALA A 1 107 ? 0.876 7.086 13.943 1.00 87.81 107 ALA A CA 1
ATOM 815 C C . ALA A 1 107 ? -0.270 6.683 12.976 1.00 87.81 107 ALA A C 1
ATOM 817 O O . ALA A 1 107 ? -1.218 7.453 12.793 1.00 87.81 107 ALA A O 1
ATOM 818 N N . LEU A 1 108 ? -0.149 5.550 12.264 1.00 88.75 108 LEU A N 1
ATOM 819 C CA . LEU A 1 108 ? -1.194 5.107 11.316 1.00 88.75 108 LEU A CA 1
ATOM 820 C C . LEU A 1 108 ? -2.459 4.667 12.060 1.00 88.75 108 LEU A C 1
ATOM 822 O O . LEU A 1 108 ? -3.551 5.087 11.700 1.00 88.75 108 LEU A O 1
ATOM 826 N N . ASP A 1 109 ? -2.291 3.908 13.138 1.00 87.88 109 ASP A N 1
ATOM 827 C CA . ASP A 1 109 ? -3.321 3.546 14.114 1.00 87.88 109 ASP A CA 1
ATOM 828 C C . ASP A 1 109 ? -4.062 4.779 14.636 1.00 87.88 109 ASP A C 1
ATOM 830 O O . ASP A 1 109 ? -5.288 4.803 14.620 1.00 87.88 109 ASP A O 1
ATOM 834 N N . ALA A 1 110 ? -3.338 5.845 14.989 1.00 87.50 110 ALA A N 1
ATOM 835 C CA . ALA A 1 110 ? -3.963 7.081 15.452 1.00 87.50 110 ALA A CA 1
ATOM 836 C C . ALA A 1 110 ? -4.809 7.770 14.363 1.00 87.50 110 ALA A C 1
ATOM 838 O O . ALA A 1 110 ? -5.881 8.307 14.647 1.00 87.50 110 ALA A O 1
ATOM 839 N N . ARG A 1 111 ? -4.358 7.739 13.100 1.00 91.12 111 ARG A N 1
ATOM 840 C CA . ARG A 1 111 ? -5.137 8.263 11.962 1.00 91.12 111 ARG A CA 1
ATOM 841 C C . ARG A 1 111 ? -6.384 7.425 11.691 1.00 91.12 111 ARG A C 1
ATOM 843 O O . ARG A 1 111 ? -7.452 7.993 11.478 1.00 91.12 111 ARG A O 1
ATOM 850 N N . VAL A 1 112 ? -6.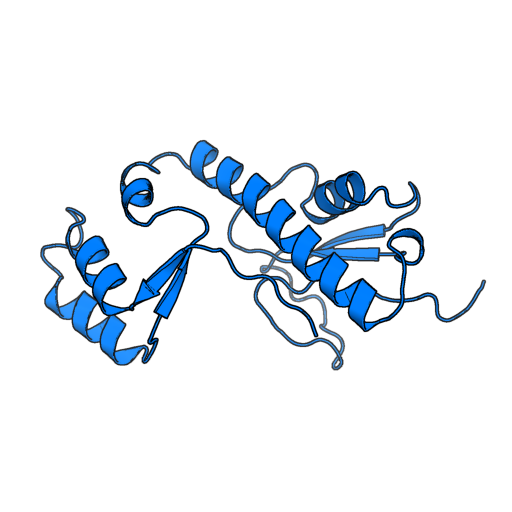257 6.099 11.717 1.00 90.75 112 VAL A N 1
ATOM 851 C CA . VAL A 1 112 ? -7.378 5.164 11.532 1.00 90.75 112 VAL A CA 1
ATOM 852 C C . VAL A 1 112 ? -8.407 5.343 12.646 1.00 90.75 112 VAL A C 1
ATOM 854 O O . VAL A 1 112 ? -9.591 5.509 12.363 1.00 90.75 112 VAL A O 1
ATOM 857 N N . ALA A 1 113 ? -7.958 5.412 13.900 1.00 88.62 113 ALA A N 1
ATOM 858 C CA . ALA A 1 113 ? -8.812 5.652 15.056 1.00 88.62 113 ALA A CA 1
ATOM 859 C C . ALA A 1 113 ? -9.574 6.981 14.950 1.00 88.62 113 ALA A C 1
ATOM 861 O O . ALA A 1 113 ? -10.774 7.029 15.223 1.00 88.62 113 ALA A O 1
ATOM 862 N N . GLY A 1 114 ? -8.898 8.043 14.493 1.00 87.00 114 GLY A N 1
ATOM 863 C CA . GLY A 1 114 ? -9.526 9.336 14.229 1.00 87.00 114 GLY A CA 1
ATOM 864 C C . GLY A 1 114 ? -10.604 9.272 13.143 1.00 87.00 114 GLY A C 1
ATOM 865 O O . GLY A 1 114 ? -11.652 9.892 13.297 1.00 87.00 114 GLY A O 1
ATOM 866 N N . ARG A 1 115 ? -10.390 8.492 12.073 1.00 88.31 115 ARG A N 1
ATOM 867 C CA . ARG A 1 115 ? -11.393 8.304 11.009 1.00 88.31 115 ARG A CA 1
ATOM 868 C C . ARG A 1 115 ? -12.596 7.466 11.445 1.00 88.31 115 ARG A C 1
ATOM 870 O O . ARG A 1 115 ? -13.700 7.731 10.987 1.00 88.31 115 ARG A O 1
ATOM 877 N N . LEU A 1 116 ? -12.387 6.477 12.310 1.00 85.69 116 LEU A N 1
ATOM 878 C CA . LEU A 1 116 ? -13.444 5.590 12.810 1.00 85.69 116 LEU A CA 1
ATOM 879 C C . LEU A 1 116 ? -14.184 6.138 14.038 1.00 85.69 116 LEU A C 1
ATOM 881 O O . LEU A 1 116 ? -15.139 5.519 14.498 1.00 85.69 116 LEU A O 1
ATOM 885 N N . GLY A 1 117 ? -13.759 7.286 14.572 1.00 82.94 117 GLY A N 1
ATOM 886 C CA . GLY A 1 117 ? -14.381 7.891 15.749 1.00 82.94 117 GLY A CA 1
ATOM 887 C C . GLY A 1 117 ? -14.196 7.062 17.022 1.00 82.94 117 GLY A C 1
ATOM 888 O O . GLY A 1 117 ? -15.100 7.017 17.858 1.00 82.94 117 GLY A O 1
ATOM 889 N N . LEU A 1 118 ? -13.048 6.391 17.172 1.00 80.31 118 LEU A N 1
ATOM 890 C CA . LEU A 1 118 ? -12.758 5.603 18.372 1.00 80.31 118 LEU A CA 1
ATOM 891 C C . LEU A 1 118 ? -12.690 6.485 19.627 1.00 80.31 118 LEU A C 1
ATOM 893 O O . LEU A 1 118 ? -12.303 7.655 19.577 1.00 80.31 118 LEU A O 1
ATOM 897 N N . ARG A 1 119 ? -13.057 5.904 20.777 1.00 67.19 119 ARG A N 1
ATOM 898 C CA . ARG A 1 119 ? -13.084 6.600 22.074 1.00 67.19 119 ARG A CA 1
ATOM 899 C C . ARG A 1 119 ? -11.696 7.149 22.429 1.00 67.19 119 ARG A C 1
ATOM 901 O O . ARG A 1 119 ? -10.730 6.420 22.257 1.00 67.19 119 ARG A O 1
ATOM 908 N N . PRO A 1 120 ? -11.566 8.346 23.034 1.00 57.94 120 PRO A N 1
ATOM 909 C CA . PRO A 1 120 ? -10.265 8.947 23.368 1.00 57.94 120 PRO A CA 1
ATOM 910 C C . PRO A 1 120 ? -9.335 8.083 24.239 1.00 57.94 120 PRO A C 1
ATOM 912 O O . PRO A 1 120 ? -8.149 8.373 24.338 1.00 57.94 120 PRO A O 1
ATOM 915 N N . THR A 1 121 ? -9.872 7.049 24.891 1.00 62.22 121 THR A N 1
ATOM 916 C CA . THR A 1 121 ? -9.153 6.091 25.738 1.00 62.22 121 THR A CA 1
ATOM 917 C C . THR A 1 121 ? -8.567 4.892 24.982 1.00 62.22 121 THR A C 1
ATOM 919 O O . THR A 1 121 ? -8.063 3.986 25.640 1.00 62.22 121 THR A O 1
ATOM 922 N N . TYR A 1 122 ? -8.634 4.839 23.644 1.00 65.19 122 TYR A N 1
ATOM 923 C CA . TYR A 1 122 ? -8.042 3.729 22.888 1.00 65.19 122 TYR A CA 1
ATOM 924 C C . TYR A 1 122 ? -6.514 3.698 23.056 1.00 65.19 122 TYR A C 1
ATOM 926 O O . TYR A 1 122 ? -5.842 4.734 23.063 1.00 65.19 122 TYR A O 1
ATOM 934 N N . ALA A 1 123 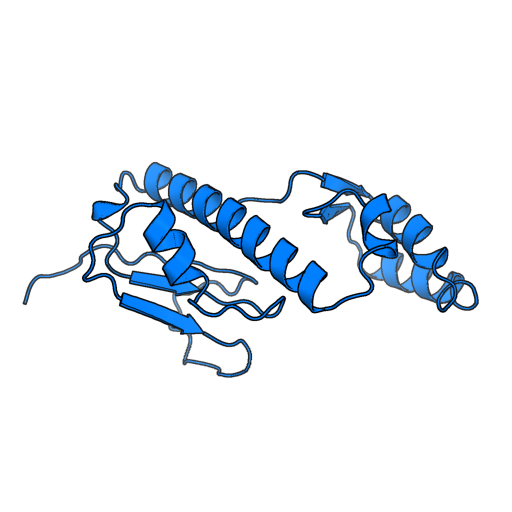? -5.948 2.497 23.159 1.00 65.56 123 ALA A N 1
ATOM 935 C CA . ALA A 1 123 ? -4.505 2.302 23.157 1.00 65.56 123 ALA A CA 1
ATOM 936 C C . ALA A 1 123 ? -4.006 2.137 21.710 1.00 65.56 123 ALA A C 1
ATOM 938 O O . ALA A 1 123 ? -4.377 1.195 21.011 1.0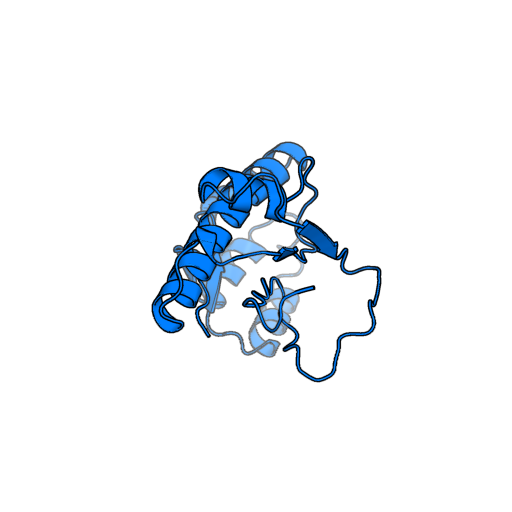0 65.56 123 ALA A O 1
ATOM 939 N N . GLY A 1 124 ? -3.163 3.057 21.244 1.00 56.69 124 GLY A N 1
ATOM 940 C CA . GLY A 1 124 ? -2.443 2.924 19.974 1.00 56.69 124 GLY A CA 1
ATOM 941 C C . GLY A 1 124 ? -1.051 2.335 20.194 1.00 56.69 124 GLY A C 1
ATOM 942 O O . GLY A 1 124 ? -0.330 2.781 21.091 1.00 56.69 124 GLY A O 1
ATOM 943 N N . CYS A 1 125 ? -0.652 1.335 19.405 1.00 53.00 125 CYS A N 1
ATOM 944 C CA . CYS A 1 125 ? 0.713 0.810 19.435 1.00 53.00 125 CYS A CA 1
ATOM 945 C C . CYS A 1 125 ? 1.291 0.673 18.024 1.00 53.00 125 CYS A C 1
ATOM 947 O O . CYS A 1 125 ? 0.763 -0.035 17.162 1.00 53.00 125 CYS A O 1
ATOM 949 N N . ARG A 1 126 ? 2.433 1.331 17.807 1.00 42.81 126 ARG A N 1
ATOM 950 C CA . ARG A 1 126 ? 3.228 1.206 16.587 1.00 42.81 126 ARG A CA 1
ATOM 951 C C . ARG A 1 126 ? 4.306 0.143 16.788 1.00 42.81 126 ARG A C 1
ATOM 953 O O . ARG A 1 126 ? 5.253 0.364 17.540 1.00 42.81 126 ARG A O 1
ATOM 960 N N . CYS A 1 127 ? 4.231 -0.947 16.030 1.00 48.38 127 CYS A N 1
ATOM 961 C CA . CYS A 1 127 ? 5.305 -1.933 15.937 1.00 48.38 127 CYS A CA 1
ATOM 962 C C . CYS A 1 127 ? 6.168 -1.631 14.707 1.00 48.38 127 CYS A C 1
ATOM 964 O O . CYS A 1 127 ? 5.772 -1.897 13.568 1.00 48.38 127 CYS A O 1
ATOM 966 N N . SER A 1 128 ? 7.355 -1.057 14.920 1.00 43.28 128 SER A N 1
ATOM 967 C CA . SER A 1 128 ? 8.357 -0.952 13.858 1.00 43.28 128 SER A CA 1
ATOM 968 C C . SER A 1 128 ? 8.874 -2.351 13.519 1.00 43.28 128 SER A C 1
ATOM 970 O O . SER A 1 128 ? 9.171 -3.143 14.410 1.00 43.28 128 SER A O 1
ATOM 972 N N . ALA A 1 129 ? 9.030 -2.662 12.232 1.00 47.41 129 ALA A N 1
ATOM 973 C CA . ALA A 1 129 ? 9.516 -3.973 11.782 1.00 47.41 129 ALA A CA 1
ATOM 974 C C . ALA A 1 129 ? 10.958 -4.315 12.227 1.00 47.41 129 ALA A C 1
ATOM 976 O O . ALA A 1 129 ? 11.461 -5.391 11.924 1.00 47.41 129 ALA A O 1
ATOM 977 N N . TRP A 1 130 ? 11.623 -3.398 12.934 1.00 29.48 130 TRP A N 1
ATOM 978 C CA . TRP A 1 130 ? 12.976 -3.543 13.471 1.00 29.48 130 TRP A CA 1
ATOM 979 C C . TRP A 1 130 ? 13.003 -4.030 14.927 1.00 29.48 130 TRP A C 1
ATOM 981 O O . TRP A 1 130 ? 14.069 -4.360 15.439 1.00 29.48 130 TRP A O 1
ATOM 991 N N . GLY A 1 131 ? 11.848 -4.092 15.597 1.00 32.75 131 GLY A N 1
ATOM 992 C CA . GLY A 1 131 ? 11.701 -4.660 16.932 1.00 32.75 131 GLY A CA 1
ATOM 993 C C . GLY A 1 131 ? 10.839 -5.912 16.870 1.00 32.75 131 GLY A C 1
ATOM 994 O O . GLY A 1 131 ? 9.626 -5.822 16.698 1.00 32.75 131 GLY A O 1
ATOM 995 N N . VAL A 1 132 ? 11.455 -7.082 17.036 1.00 34.34 132 VAL A N 1
ATOM 996 C CA . VAL A 1 132 ? 10.721 -8.322 17.306 1.00 34.34 132 VAL A CA 1
ATOM 997 C C . VAL A 1 132 ? 10.144 -8.190 18.715 1.00 34.34 132 VAL A C 1
ATOM 999 O O . VAL A 1 132 ? 10.783 -8.550 19.700 1.00 34.34 132 VAL A O 1
ATOM 1002 N N . TRP A 1 133 ? 8.941 -7.627 18.833 1.00 38.00 133 TRP A N 1
ATOM 1003 C CA . TRP A 1 133 ? 8.103 -7.946 19.984 1.00 38.00 133 TRP A CA 1
ATOM 1004 C C . TRP A 1 133 ? 7.914 -9.467 19.977 1.00 38.00 133 TRP A C 1
ATOM 1006 O O . TRP A 1 133 ? 7.778 -10.024 18.882 1.00 38.00 133 TRP A O 1
ATOM 1016 N N . PRO A 1 134 ? 7.926 -10.168 21.124 1.00 35.25 134 PRO A N 1
ATOM 1017 C CA . PRO A 1 134 ? 7.578 -11.579 21.132 1.00 35.25 134 PRO A CA 1
ATOM 1018 C C . PRO A 1 134 ? 6.140 -11.695 20.623 1.00 35.25 134 PRO A C 1
ATOM 1020 O O . PRO A 1 134 ? 5.182 -11.432 21.351 1.00 35.25 134 PRO A O 1
ATOM 1023 N N . ALA A 1 135 ? 6.004 -12.009 19.333 1.00 42.53 135 ALA A N 1
ATOM 1024 C CA . ALA A 1 135 ? 4.742 -12.344 18.714 1.00 42.53 135 ALA A CA 1
ATOM 1025 C C . ALA A 1 135 ? 4.183 -13.491 19.544 1.00 42.53 135 ALA A C 1
ATOM 1027 O O . ALA A 1 135 ? 4.829 -14.536 19.684 1.00 42.53 135 ALA A O 1
ATOM 1028 N N . ARG A 1 136 ? 3.032 -13.272 20.179 1.00 42.00 136 ARG A N 1
ATOM 1029 C CA . ARG A 1 136 ? 2.371 -14.383 20.841 1.00 42.00 136 ARG A CA 1
ATOM 1030 C C . ARG A 1 136 ? 1.985 -15.408 19.756 1.00 42.00 136 ARG A C 1
ATOM 1032 O O . ARG A 1 136 ? 1.714 -15.000 18.622 1.00 42.00 136 ARG A O 1
ATOM 1039 N N . PRO A 1 137 ? 2.009 -16.717 20.049 1.00 42.41 137 PRO A N 1
ATOM 1040 C CA . PRO A 1 137 ? 1.855 -17.772 19.041 1.00 42.41 137 PRO A CA 1
ATOM 1041 C C . PRO A 1 137 ? 0.581 -17.674 18.187 1.00 42.41 137 PRO A C 1
ATOM 1043 O O . PRO A 1 137 ? 0.528 -18.228 17.094 1.00 42.41 137 PRO A O 1
ATOM 1046 N N . GLU A 1 138 ? -0.442 -16.976 18.674 1.00 45.69 138 GLU A N 1
ATOM 1047 C CA . GLU A 1 138 ? -1.741 -16.802 18.030 1.00 45.69 138 GLU A CA 1
ATOM 1048 C C . GLU A 1 138 ? -1.791 -15.734 16.916 1.00 45.69 138 GLU A C 1
ATOM 1050 O O . GLU A 1 138 ? -2.839 -15.555 16.298 1.00 45.69 138 GLU A O 1
ATOM 1055 N N . TRP A 1 139 ? -0.687 -15.035 16.621 1.00 45.22 139 TRP A N 1
ATOM 1056 C CA . TRP A 1 139 ? -0.673 -13.893 15.696 1.00 45.22 139 TRP A CA 1
ATOM 1057 C C . TRP A 1 139 ? -0.134 -14.280 14.305 1.00 45.22 139 TRP A C 1
ATOM 1059 O O . TRP A 1 139 ? 1.050 -14.598 14.174 1.00 45.22 139 TRP A O 1
ATOM 1069 N N . PRO 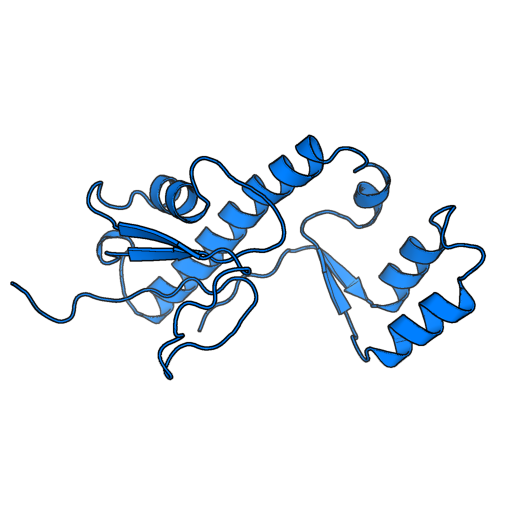A 1 140 ? -0.948 -14.227 13.231 1.00 40.78 140 PRO A N 1
ATOM 1070 C CA . PRO A 1 140 ? -0.476 -14.512 11.879 1.00 40.78 140 PRO A CA 1
ATOM 1071 C C . PRO A 1 140 ? 0.390 -13.363 11.333 1.00 40.78 140 PRO A C 1
ATOM 1073 O O . PRO A 1 140 ? -0.012 -12.196 11.321 1.00 40.78 140 PRO A O 1
ATOM 1076 N N . GLY A 1 141 ? 1.593 -13.707 10.864 1.00 35.56 141 GLY A N 1
ATOM 1077 C CA . GLY A 1 141 ? 2.568 -12.765 10.315 1.00 35.56 141 GLY A CA 1
ATOM 1078 C C . GLY A 1 141 ? 2.212 -12.309 8.901 1.00 35.56 141 GLY A C 1
ATOM 1079 O O . GLY A 1 141 ? 2.444 -13.043 7.945 1.00 35.56 141 GLY A O 1
ATOM 1080 N N . TYR A 1 142 ? 1.700 -11.083 8.766 1.00 39.75 142 TYR A N 1
ATOM 1081 C CA . TYR A 1 142 ? 1.510 -10.412 7.478 1.00 39.75 142 TYR A CA 1
ATOM 1082 C C . TYR A 1 142 ? 1.874 -8.924 7.550 1.00 39.75 142 TYR A C 1
ATOM 1084 O O . TYR A 1 142 ? 1.944 -8.312 8.613 1.00 39.75 142 TYR A O 1
ATOM 1092 N N . THR A 1 143 ? 2.135 -8.358 6.371 1.00 40.62 143 THR A N 1
ATOM 1093 C CA . THR A 1 143 ? 2.841 -7.088 6.126 1.00 40.62 143 THR A CA 1
ATOM 1094 C C . THR A 1 143 ? 2.114 -5.836 6.639 1.00 40.62 143 THR A C 1
ATOM 1096 O O . THR A 1 143 ? 2.723 -4.772 6.707 1.00 40.62 143 THR A O 1
ATOM 1099 N N . THR A 1 144 ? 0.847 -5.943 7.052 1.00 41.59 144 THR A N 1
ATOM 1100 C CA . THR A 1 144 ? 0.123 -4.931 7.844 1.00 41.59 144 THR A CA 1
ATOM 1101 C C . THR A 1 144 ? -1.042 -5.614 8.572 1.00 41.59 144 THR A C 1
ATOM 1103 O O . THR A 1 144 ? -2.194 -5.502 8.165 1.00 41.59 144 THR A O 1
ATOM 1106 N N . THR A 1 145 ? -0.763 -6.392 9.619 1.00 42.78 145 THR A N 1
ATOM 1107 C CA . THR A 1 145 ? -1.834 -6.951 10.461 1.00 42.78 145 THR A CA 1
ATOM 1108 C C . THR A 1 145 ? -2.291 -5.892 11.467 1.00 42.78 145 THR A C 1
ATOM 1110 O O . THR A 1 145 ? -1.521 -5.514 12.347 1.00 42.78 145 THR A O 1
ATOM 1113 N N . CYS A 1 146 ? -3.541 -5.430 11.352 1.00 39.44 146 CYS A N 1
ATOM 1114 C CA . CYS A 1 146 ? -4.265 -4.825 12.471 1.00 39.44 146 CYS A CA 1
ATOM 1115 C C . CYS A 1 146 ? -4.910 -5.963 13.260 1.00 39.44 146 CYS A C 1
ATOM 1117 O O . CYS A 1 146 ? -5.816 -6.622 12.754 1.00 39.44 146 CYS A O 1
ATOM 1119 N N . ALA A 1 147 ? -4.429 -6.239 14.467 1.00 46.81 147 ALA A N 1
ATOM 1120 C CA . ALA A 1 147 ? -5.129 -7.150 15.362 1.00 46.81 147 ALA A CA 1
ATOM 1121 C C . ALA A 1 147 ? -6.094 -6.350 16.233 1.00 46.81 147 ALA A C 1
ATOM 1123 O O . ALA A 1 147 ? -5.708 -5.336 16.817 1.00 46.81 147 ALA A O 1
ATOM 1124 N N . VAL A 1 148 ? -7.333 -6.825 16.304 1.00 44.06 148 VAL A N 1
ATOM 1125 C CA . VAL A 1 148 ? -8.394 -6.274 17.145 1.00 44.06 148 VAL A CA 1
ATOM 1126 C C . VAL A 1 148 ? -8.564 -7.227 18.320 1.00 44.06 148 VAL A C 1
ATOM 1128 O O . VAL A 1 148 ? -8.777 -8.420 18.108 1.00 44.06 148 VAL A O 1
ATOM 1131 N N . HIS A 1 149 ? -8.443 -6.726 19.547 1.00 42.66 149 HIS A N 1
ATOM 1132 C CA . HIS A 1 149 ? -8.741 -7.510 20.742 1.00 42.66 149 HIS A CA 1
ATOM 1133 C C . HIS A 1 149 ? -10.089 -7.040 21.305 1.00 42.66 149 HIS A C 1
ATOM 1135 O O . HIS A 1 149 ? -10.179 -5.876 21.693 1.00 42.66 149 HIS A O 1
ATOM 1141 N N . PRO A 1 150 ? -11.133 -7.889 21.338 1.00 39.44 150 PRO A N 1
ATOM 1142 C CA . PRO A 1 150 ? -12.382 -7.555 22.016 1.00 39.44 150 PRO A CA 1
ATOM 1143 C C . PRO A 1 150 ? -12.210 -7.614 23.543 1.00 39.44 150 PRO A C 1
ATOM 1145 O O . PRO A 1 150 ? -11.336 -8.331 24.047 1.00 39.44 150 PRO A O 1
ATOM 1148 N N . MET A 1 151 ? -13.060 -6.888 24.279 1.00 35.81 151 MET A N 1
ATOM 1149 C CA . MET A 1 151 ? -13.122 -6.919 25.745 1.00 35.81 151 MET A CA 1
ATOM 1150 C C . MET A 1 151 ? -13.349 -8.347 26.260 1.00 35.81 151 MET A C 1
ATOM 1152 O O . MET A 1 151 ? -14.469 -8.857 26.261 1.00 35.81 151 MET A O 1
ATOM 1156 N N . THR A 1 152 ? -12.304 -8.978 26.788 1.00 38.25 152 THR A N 1
ATOM 1157 C CA . THR A 1 152 ? -12.455 -10.128 27.684 1.00 38.25 152 THR A CA 1
ATOM 1158 C C . THR A 1 152 ? -11.940 -9.764 29.072 1.00 38.25 152 THR A C 1
ATOM 1160 O O . THR A 1 152 ? -10.771 -9.988 29.378 1.00 38.25 152 THR A O 1
ATOM 1163 N N . SER A 1 153 ? -12.883 -9.299 29.903 1.00 29.11 153 SER A N 1
ATOM 1164 C CA . SER A 1 153 ? -12.889 -9.187 31.380 1.00 29.11 153 SER A CA 1
ATOM 1165 C C . SER A 1 153 ? -12.727 -7.771 31.972 1.00 29.11 153 SER A C 1
ATOM 1167 O O . SER A 1 153 ? -11.814 -7.049 31.579 1.00 29.11 153 SER A O 1
ATOM 1169 N N . PRO A 1 154 ? -13.599 -7.374 32.927 1.00 34.69 154 PRO A N 1
ATOM 1170 C CA . PRO A 1 154 ? -13.505 -6.113 33.656 1.00 34.69 154 PRO A CA 1
ATOM 1171 C C . PRO A 1 154 ? -12.597 -6.232 34.894 1.00 34.69 154 PRO A C 1
ATOM 1173 O O . PRO A 1 154 ? -12.588 -7.276 35.547 1.00 34.69 154 PRO A O 1
ATOM 1176 N N . CYS A 1 155 ? -11.964 -5.103 35.234 1.00 28.69 155 CYS A N 1
ATOM 1177 C CA . CYS A 1 155 ? -11.124 -4.825 36.413 1.00 28.69 155 CYS A CA 1
ATOM 1178 C C . CYS A 1 155 ? -9.712 -5.428 36.422 1.00 28.69 155 CYS A C 1
ATOM 1180 O O . CYS A 1 155 ? -9.560 -6.666 36.464 1.00 28.69 155 CYS A O 1
#

pLDDT: mean 78.97, std 20.93, range [28.69, 96.5]

Organism: Mycobacterium kansasii (NCBI:txid1768)

Radius of gyration: 18.64 Å; chains: 1; bounding box: 41×31×56 Å

Secondary structure (DSSP, 8-state):
------SEEEEHHHHHHHHHTSTTTGGGHHHHHHHHHHTT--EEEESS-GGGGGG---HHHHHHHHHHHHHHHHHHHHHHHHHHHT--GGG--EEEEEESS---SS-HHHHHHHHHT--TTPEEEEEETTS-----TT----TT-----------

InterPro domains:
  IPR011141 Polyketide synthase, type III [PTHR11877] (4-122)
  IPR016039 Thiolase-like [G3DSA:3.40.47.10] (1-132)
  IPR016039 Thiolase-like [SSF53901] (4-132)